Protein AF-A0A5J5WI98-F1 (afdb_monomer_lite)

pLDDT: mean 75.15, std 16.41, range [37.28, 93.19]

InterPro domains:
  IPR044968 Protein PUTATIVE RECOMBINATION INITIATION DEFECT 1 [PTHR36379] (16-159)

Foldseek 3Di:
DDDDDDDDDDPDDDDPPPPPPPPPQPADVVRDGVLAWQQDPVGDTDHVVNLLVQLLDLPRDVVVVVRSLVSLVVQCVDPVNLCSCQVPPLQPCLVSLLSSLQRDPDPVSLVSSLVSLLSSLLPHDPVSLVVSVVVLVCVVPVVPRPGDPSSVVSSVVSVVSSVVSVVVCVVVPD

Radius of gyration: 25.78 Å; chains: 1; bounding box: 76×73×72 Å

Sequence (174 aa):
MMFDDPQEPDISFAADHYPDQEQENIQCSQGHRTTLSIRTQQGGSIYLLCLSNLISNPRAPTLHVSYVLSQLSDALSQPLFLTSLLSFHPHFLISPLLHALSSFDDDPIAQQLIDIISALCASASDSVTADFIAQVAEKLSSGALAWSRRQLYMVSMCVLNLLIVVSVADLFGF

Secondary structure (DSSP, 8-state):
----PPPPP-------------------TT---TTSEEEPTTS-EEEHHHHHHHHT-TTS-HHHHHHHHHHHHHHHTSHHHHHHHHHH-TTTTHHHHHHHHHH---HHHHHHHHHHHHHHHHHS-HHHHHHHHHHHHHHHHT--S---HHHHHHHHHHHHHHHHHHHHHHHHT-

Organism: Gossypium barbadense (NCBI:txid3634)

Structure (mmCIF, N/CA/C/O backbone):
data_AF-A0A5J5WI98-F1
#
_entry.id   AF-A0A5J5WI98-F1
#
loop_
_atom_site.group_PDB
_atom_site.id
_atom_site.type_symbol
_atom_site.label_atom_id
_atom_site.label_alt_id
_atom_site.label_comp_id
_atom_site.label_asym_id
_atom_site.label_entity_id
_atom_site.label_seq_id
_atom_site.pdbx_P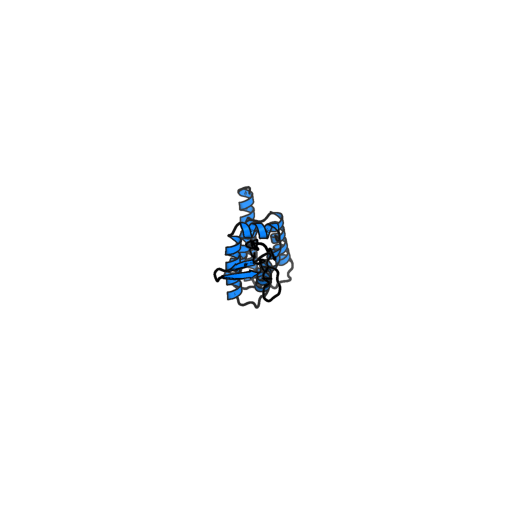DB_ins_code
_atom_site.Cartn_x
_atom_site.Cartn_y
_atom_site.Cartn_z
_atom_site.occupancy
_atom_site.B_iso_or_equiv
_atom_site.auth_seq_id
_atom_site.auth_comp_id
_atom_site.auth_asym_id
_atom_site.auth_atom_id
_atom_site.pdbx_PDB_model_num
ATOM 1 N N . MET A 1 1 ? -57.436 -52.682 54.736 1.00 43.84 1 MET A N 1
ATOM 2 C CA . MET A 1 1 ? -56.071 -52.149 54.914 1.00 43.84 1 MET A CA 1
ATOM 3 C C . MET A 1 1 ? -55.450 -52.032 53.543 1.00 43.84 1 MET A C 1
ATOM 5 O O . MET A 1 1 ? -55.465 -53.037 52.849 1.00 43.84 1 MET A O 1
ATOM 9 N N . MET A 1 2 ? -55.016 -50.824 53.182 1.00 40.19 2 MET A N 1
ATOM 10 C CA . MET A 1 2 ? -53.846 -50.441 52.371 1.00 40.19 2 MET A CA 1
ATOM 11 C C . MET A 1 2 ? -54.045 -48.943 52.079 1.00 40.19 2 MET A C 1
ATOM 13 O O . MET A 1 2 ? -55.002 -48.559 51.411 1.00 40.19 2 MET A O 1
ATOM 17 N N . PHE A 1 3 ? -53.234 -48.124 52.746 1.00 43.03 3 PHE A N 1
ATOM 18 C CA . PHE A 1 3 ? -52.993 -46.717 52.431 1.00 43.03 3 PHE A CA 1
ATOM 19 C C . PHE A 1 3 ? -52.096 -46.673 51.195 1.00 43.03 3 PHE A C 1
ATOM 21 O O . PHE A 1 3 ? -51.267 -47.566 51.093 1.00 43.03 3 PHE A O 1
ATOM 28 N N . ASP A 1 4 ? -52.223 -45.665 50.330 1.00 40.78 4 ASP A N 1
ATOM 29 C CA . ASP A 1 4 ? -51.066 -45.033 49.683 1.00 40.78 4 ASP A CA 1
ATOM 30 C C . ASP A 1 4 ? -51.453 -43.700 49.012 1.00 40.78 4 ASP A C 1
ATOM 32 O O . ASP A 1 4 ? -52.617 -43.433 48.711 1.00 40.78 4 ASP A O 1
ATOM 36 N N . ASP A 1 5 ? -50.427 -42.865 48.914 1.00 45.94 5 ASP A N 1
ATOM 37 C CA . ASP A 1 5 ? -50.323 -41.403 48.925 1.00 45.94 5 ASP A CA 1
ATOM 38 C C . ASP A 1 5 ? -50.653 -40.698 47.576 1.00 45.94 5 ASP A C 1
ATOM 40 O O . ASP A 1 5 ? -50.578 -41.334 46.520 1.00 45.94 5 ASP A O 1
ATOM 44 N N . PRO A 1 6 ? -51.011 -39.392 47.548 1.00 48.59 6 PRO A N 1
ATOM 45 C CA . PRO A 1 6 ? -51.227 -38.640 46.311 1.00 48.59 6 PRO A CA 1
ATOM 46 C C . PRO A 1 6 ? -49.902 -38.169 45.682 1.00 48.59 6 PRO A C 1
ATOM 48 O O . PRO A 1 6 ? -49.187 -37.348 46.242 1.00 48.59 6 PRO A O 1
ATOM 51 N N . GLN A 1 7 ? -49.617 -38.643 44.469 1.00 44.53 7 GLN A N 1
ATOM 52 C CA . GLN A 1 7 ? -48.422 -38.302 43.690 1.00 44.53 7 GLN A CA 1
ATOM 53 C C . GLN A 1 7 ? -48.353 -36.799 43.337 1.00 44.53 7 GLN A C 1
ATOM 55 O O . GLN A 1 7 ? -49.235 -36.269 42.656 1.00 44.53 7 GLN A O 1
ATOM 60 N N . GLU A 1 8 ? -47.290 -36.126 43.792 1.00 47.25 8 GLU A N 1
ATOM 61 C CA . GLU A 1 8 ? -46.953 -34.736 43.459 1.00 47.25 8 GLU A CA 1
ATOM 62 C C . GLU A 1 8 ? -46.625 -34.551 41.960 1.00 47.25 8 GLU A C 1
ATOM 64 O O . GLU A 1 8 ? -46.101 -35.470 41.321 1.00 47.25 8 GLU A O 1
ATOM 69 N N . PRO A 1 9 ? -46.898 -33.370 41.368 1.00 42.50 9 PRO A N 1
ATOM 70 C CA . PRO A 1 9 ? -46.454 -33.045 40.019 1.00 42.50 9 PRO A CA 1
ATOM 71 C C . PRO A 1 9 ? -44.958 -32.699 40.007 1.00 42.50 9 PRO A C 1
ATOM 73 O O . PRO A 1 9 ? -44.516 -31.747 40.649 1.00 42.50 9 PRO A O 1
ATOM 76 N N . ASP A 1 10 ? -44.196 -33.465 39.231 1.00 39.41 10 ASP A N 1
ATOM 77 C CA . ASP A 1 10 ? -42.766 -33.279 38.986 1.00 39.41 10 ASP A CA 1
ATOM 78 C C . ASP A 1 10 ? -42.528 -31.945 38.251 1.00 39.41 10 ASP A C 1
ATOM 80 O O . ASP A 1 10 ? -42.860 -31.776 37.073 1.00 39.41 10 ASP A O 1
ATOM 84 N N . ILE A 1 11 ? -42.004 -30.953 38.972 1.00 46.22 11 ILE A N 1
ATOM 85 C CA . ILE A 1 11 ? -41.580 -29.665 38.420 1.00 46.22 11 ILE A CA 1
ATOM 86 C C . ILE A 1 11 ? -40.232 -29.913 37.736 1.00 46.22 11 ILE A C 1
ATOM 88 O O . ILE A 1 11 ? -39.172 -29.807 38.352 1.00 46.22 11 ILE A O 1
ATOM 92 N N . SER A 1 12 ? -40.265 -30.270 36.451 1.00 39.66 12 SER A N 1
ATOM 93 C CA . SER A 1 12 ? -39.057 -30.405 35.640 1.00 39.66 12 SER A CA 1
ATOM 94 C C . SER A 1 12 ? -38.405 -29.032 35.453 1.00 39.66 12 SER A C 1
ATOM 96 O O . SER A 1 12 ? -38.909 -28.179 34.717 1.00 39.66 12 SER A O 1
ATOM 98 N N . PHE A 1 13 ? -37.292 -28.825 36.153 1.00 40.19 13 PHE A N 1
ATOM 99 C CA . PHE A 1 13 ? -36.435 -27.652 36.060 1.00 40.19 13 PHE A CA 1
ATOM 100 C C . PHE A 1 13 ? -35.933 -27.433 34.628 1.00 40.19 13 PHE A C 1
ATOM 102 O O . PHE A 1 13 ? -35.540 -28.366 33.929 1.00 40.19 13 PHE A O 1
ATOM 109 N N . ALA A 1 14 ? -35.935 -26.162 34.230 1.00 47.38 14 ALA A N 1
ATOM 110 C CA . ALA A 1 14 ? -35.380 -25.657 32.991 1.00 47.38 14 ALA A CA 1
ATOM 111 C C . ALA A 1 14 ? -33.942 -26.143 32.758 1.00 47.38 14 ALA A C 1
ATOM 113 O O . ALA A 1 14 ? -33.057 -25.946 33.591 1.00 47.38 14 ALA A O 1
ATOM 114 N N . ALA A 1 15 ? -33.708 -26.694 31.575 1.00 41.16 15 ALA A N 1
ATOM 115 C CA . ALA A 1 15 ? -32.413 -26.639 30.926 1.00 41.16 15 ALA A CA 1
ATOM 116 C C . ALA A 1 15 ? -32.650 -25.970 29.574 1.00 41.16 15 ALA A C 1
ATOM 118 O O . ALA A 1 15 ? -32.914 -26.639 28.574 1.00 41.16 15 ALA A O 1
ATOM 119 N N . ASP A 1 16 ? -32.622 -24.635 29.574 1.00 38.84 16 ASP A N 1
ATOM 120 C CA . ASP A 1 16 ? -32.387 -23.868 28.358 1.00 38.84 16 ASP A CA 1
ATOM 121 C C . ASP A 1 16 ? -31.104 -24.419 27.731 1.00 38.84 16 ASP A C 1
ATOM 123 O O . ASP A 1 16 ? -29.997 -24.194 28.225 1.00 38.84 16 ASP A O 1
ATOM 127 N N . HIS A 1 17 ? -31.267 -25.201 26.666 1.00 39.22 17 HIS A N 1
ATOM 128 C CA . HIS A 1 17 ? -30.198 -25.507 25.732 1.00 39.22 17 HIS A CA 1
ATOM 129 C C . HIS A 1 17 ? -29.762 -24.169 25.126 1.00 39.22 17 HIS A C 1
ATOM 131 O O . HIS A 1 17 ? -30.309 -23.717 24.122 1.00 39.22 17 HIS A O 1
ATOM 137 N N . TYR A 1 18 ? -28.785 -23.516 25.752 1.00 40.75 18 TYR A N 1
ATOM 138 C CA . TYR A 1 18 ? -27.891 -22.633 25.022 1.00 40.75 18 TYR A CA 1
ATOM 139 C C . TYR A 1 18 ? -27.256 -23.508 23.940 1.00 40.75 18 TYR A C 1
ATOM 141 O O . TYR A 1 18 ? -26.583 -24.477 24.298 1.00 40.75 18 TYR A O 1
ATOM 149 N N . PRO A 1 19 ? -27.479 -23.252 22.640 1.00 38.38 19 PRO A N 1
ATOM 150 C C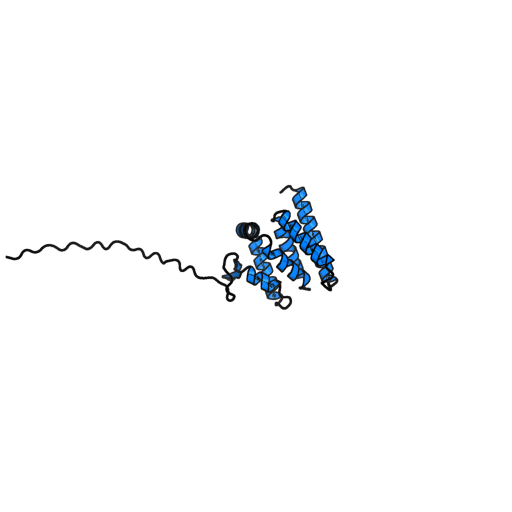A . PRO A 1 19 ? -26.628 -23.878 21.655 1.00 38.38 19 PRO A CA 1
ATOM 151 C C . PRO A 1 19 ? -25.224 -23.362 21.957 1.00 38.38 19 PRO A C 1
ATOM 153 O O . PRO A 1 19 ? -24.975 -22.153 21.890 1.00 38.38 19 PRO A O 1
ATOM 156 N N . ASP A 1 20 ? -24.339 -24.274 22.365 1.00 37.28 20 ASP A N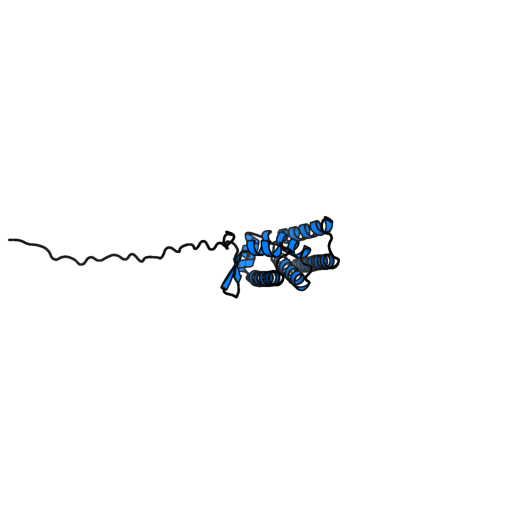 1
ATOM 157 C CA . ASP A 1 20 ? -22.903 -24.075 22.264 1.00 37.28 20 ASP A CA 1
ATOM 158 C C . ASP A 1 20 ? -22.668 -23.432 20.901 1.00 37.28 20 ASP A C 1
ATOM 160 O O . ASP A 1 20 ? -23.040 -23.987 19.864 1.00 37.28 20 ASP A O 1
ATOM 164 N N . GLN A 1 21 ? -22.153 -22.204 20.912 1.00 40.91 21 GLN A N 1
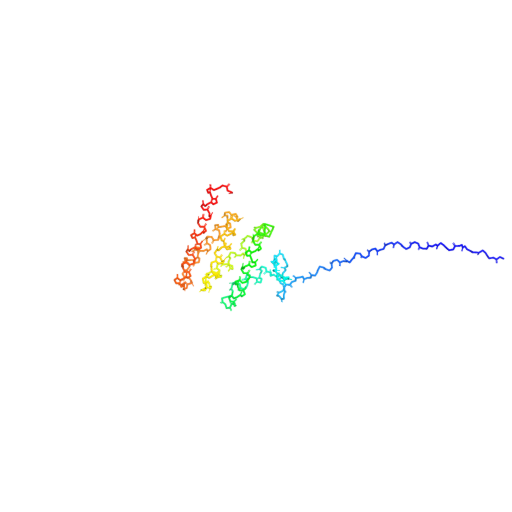ATOM 165 C CA . GLN A 1 21 ? -21.673 -21.558 19.708 1.00 40.91 21 GLN A CA 1
ATOM 166 C C . GLN A 1 21 ? -20.565 -22.466 19.189 1.00 40.91 21 GLN A C 1
ATOM 168 O O . GLN A 1 21 ? -19.429 -22.381 19.654 1.00 40.91 21 GLN A O 1
ATOM 173 N N . GLU A 1 22 ? -20.911 -23.369 18.267 1.00 38.56 22 GLU A N 1
ATOM 174 C CA . GLU A 1 22 ? -19.957 -24.006 17.381 1.00 38.56 22 GLU A CA 1
ATOM 175 C C . GLU A 1 22 ? -19.135 -22.861 16.828 1.00 38.56 22 GLU A C 1
ATOM 177 O O . GLU A 1 22 ? -19.594 -22.037 16.034 1.00 38.56 22 GLU A O 1
ATOM 182 N N . GLN A 1 23 ? -17.929 -22.747 17.365 1.00 43.75 23 GLN A N 1
ATOM 183 C CA . GLN A 1 23 ? -16.925 -21.843 16.885 1.00 43.75 23 GLN A CA 1
ATOM 184 C C . GLN A 1 23 ? -16.539 -22.412 15.532 1.00 43.75 23 GLN A C 1
ATOM 186 O O . GLN A 1 23 ? -15.589 -23.188 15.426 1.00 43.75 23 GLN A O 1
ATOM 191 N N . GLU A 1 24 ? -17.368 -22.108 14.525 1.00 43.12 24 GLU A N 1
ATOM 192 C CA . GLU A 1 24 ? -17.136 -22.465 13.145 1.00 43.12 24 GLU A CA 1
ATOM 193 C C . GLU A 1 24 ? -15.686 -22.098 12.899 1.00 43.12 24 GLU A C 1
ATOM 195 O O . GLU A 1 24 ? -15.240 -20.963 13.110 1.00 43.12 24 GLU A O 1
ATOM 200 N N . ASN A 1 25 ? -14.906 -23.115 12.573 1.00 49.75 25 ASN A N 1
ATOM 201 C CA . ASN A 1 25 ? -13.525 -22.948 12.219 1.00 49.75 25 ASN A CA 1
ATOM 202 C C . ASN A 1 25 ? -13.532 -22.250 10.853 1.00 49.75 25 ASN A C 1
ATOM 204 O O . ASN A 1 25 ? -13.403 -22.907 9.824 1.00 49.75 25 ASN A O 1
ATOM 208 N N . ILE A 1 26 ? -13.787 -20.934 10.841 1.00 56.72 26 ILE A N 1
ATOM 209 C CA . ILE A 1 26 ? -13.933 -20.091 9.649 1.00 56.72 26 ILE A CA 1
ATOM 210 C C . ILE A 1 26 ? -12.527 -19.880 9.072 1.00 56.72 26 ILE A C 1
ATOM 212 O O . ILE A 1 26 ? -11.987 -18.782 9.015 1.00 56.72 26 ILE A O 1
ATOM 216 N N . GLN A 1 27 ? -11.855 -20.958 8.698 1.00 62.44 27 GLN A N 1
ATOM 217 C CA . GLN A 1 27 ? -10.610 -20.912 7.956 1.00 62.44 27 GLN A CA 1
ATOM 218 C C . GLN A 1 27 ? -10.941 -20.759 6.477 1.00 62.44 27 GLN A C 1
ATOM 220 O O . GLN A 1 27 ? -11.923 -21.315 5.984 1.00 62.44 27 GLN A O 1
ATOM 225 N N . CYS A 1 28 ? -10.109 -20.022 5.741 1.00 66.50 28 CYS A N 1
ATOM 226 C CA . CYS A 1 28 ? -10.182 -20.112 4.284 1.00 66.50 28 CYS A CA 1
ATOM 227 C C . CYS A 1 28 ? -9.905 -21.552 3.834 1.00 66.50 28 CYS A C 1
ATOM 229 O O . CYS A 1 28 ? -9.330 -22.349 4.574 1.00 66.50 28 CYS A O 1
ATOM 231 N N . SER A 1 29 ? -10.185 -21.855 2.567 1.00 65.81 29 SER A N 1
ATOM 232 C CA . SER A 1 29 ? -9.814 -23.131 1.937 1.00 65.81 29 SER A CA 1
ATOM 233 C C . SER A 1 29 ? -8.308 -23.458 1.989 1.00 65.81 29 SER A C 1
ATOM 235 O O . SER A 1 29 ? -7.921 -24.573 1.657 1.00 65.81 29 SER A O 1
ATOM 237 N N . GLN A 1 30 ? -7.466 -22.509 2.418 1.00 61.22 30 GLN A N 1
ATOM 238 C CA . GLN A 1 30 ? -6.022 -22.652 2.640 1.00 61.22 30 GLN A CA 1
ATOM 239 C C . GLN A 1 30 ? -5.632 -22.767 4.133 1.00 61.22 30 GLN A C 1
ATOM 241 O O . GLN A 1 30 ? -4.451 -22.738 4.462 1.00 61.22 30 GLN A O 1
ATOM 246 N N . GLY A 1 31 ? -6.590 -22.868 5.062 1.00 59.56 31 GLY A N 1
ATOM 247 C CA . GLY A 1 31 ? -6.321 -23.086 6.492 1.00 59.56 31 GLY A CA 1
ATOM 248 C C . GLY A 1 31 ? -5.905 -21.842 7.294 1.00 59.56 31 GLY A C 1
ATOM 249 O O . GLY A 1 31 ? -5.523 -21.956 8.458 1.00 59.56 31 GLY A O 1
ATOM 250 N N . HIS A 1 32 ? -5.961 -20.638 6.713 1.00 68.00 32 HIS A N 1
ATOM 251 C CA . HIS A 1 32 ? -5.589 -19.407 7.424 1.00 68.00 32 HIS A CA 1
ATOM 252 C C . HIS A 1 32 ? -6.638 -19.020 8.481 1.00 68.00 32 HIS A C 1
ATOM 254 O O . HIS A 1 32 ? -7.834 -18.993 8.186 1.00 68.00 32 HIS A O 1
ATOM 260 N N . ARG A 1 33 ? -6.181 -18.691 9.700 1.00 59.34 33 ARG A N 1
ATOM 261 C CA . ARG A 1 33 ? -7.027 -18.249 10.825 1.00 59.34 33 ARG A CA 1
ATOM 262 C C . ARG A 1 33 ? -7.658 -16.866 10.577 1.00 59.34 33 ARG A C 1
ATOM 264 O O . ARG A 1 33 ? -7.081 -16.016 9.906 1.00 59.34 33 ARG A O 1
ATOM 271 N N . THR A 1 34 ? -8.830 -16.643 11.175 1.00 63.75 34 THR A N 1
ATOM 272 C CA . THR A 1 34 ? -9.735 -15.480 11.031 1.00 63.75 34 THR A CA 1
ATOM 273 C C . THR A 1 34 ? -9.266 -14.147 11.607 1.00 63.75 34 THR A C 1
ATOM 275 O O . THR A 1 34 ? -10.017 -13.178 11.511 1.00 63.75 34 THR A O 1
ATOM 278 N N . THR A 1 35 ? -8.086 -14.053 12.227 1.00 61.97 35 THR A N 1
ATOM 279 C CA . THR A 1 35 ? -7.744 -12.885 13.062 1.00 61.97 35 THR A CA 1
ATOM 280 C C . THR A 1 35 ? -7.752 -11.560 12.297 1.00 61.97 35 THR A C 1
ATOM 282 O O . THR A 1 35 ? -8.014 -10.531 12.905 1.00 61.97 35 THR A O 1
ATOM 285 N N . LEU A 1 36 ? -7.564 -11.585 10.971 1.00 71.62 36 LEU A N 1
ATOM 286 C CA . LEU A 1 36 ? -7.772 -10.436 10.090 1.00 71.62 36 LEU A CA 1
ATOM 287 C C . LEU A 1 36 ? -8.486 -10.864 8.803 1.00 71.62 36 LEU A C 1
ATOM 289 O O . LEU A 1 36 ? -7.871 -11.390 7.867 1.00 71.62 36 LEU A O 1
ATOM 293 N N . SER A 1 37 ? -9.798 -10.632 8.764 1.00 82.44 37 SER A N 1
ATOM 294 C CA . SER A 1 37 ? -10.630 -10.848 7.580 1.00 82.44 37 SER A CA 1
ATOM 295 C C . SER A 1 37 ? -11.322 -9.555 7.159 1.00 82.44 37 SER A C 1
ATOM 297 O O . SER A 1 37 ? -11.867 -8.823 7.982 1.00 82.44 37 SER A O 1
ATOM 299 N N . ILE A 1 38 ? -11.284 -9.283 5.862 1.00 83.69 38 ILE A N 1
ATOM 300 C CA . ILE A 1 38 ? -11.997 -8.196 5.205 1.00 83.69 38 ILE A CA 1
ATOM 301 C C . ILE A 1 38 ? -13.343 -8.757 4.766 1.00 83.69 38 ILE A C 1
ATOM 303 O O . ILE A 1 38 ? -13.386 -9.706 3.983 1.00 83.69 38 ILE A O 1
ATOM 307 N N . ARG A 1 39 ? -14.446 -8.200 5.266 1.00 82.81 39 ARG A N 1
ATOM 308 C CA . ARG A 1 39 ? -15.782 -8.572 4.786 1.00 82.81 39 ARG A CA 1
ATOM 309 C C . ARG A 1 39 ? -16.016 -7.939 3.425 1.00 82.81 39 ARG A C 1
ATOM 311 O O . ARG A 1 39 ? -15.843 -6.734 3.276 1.00 82.81 39 ARG A O 1
ATOM 318 N N . THR A 1 40 ? -16.407 -8.748 2.450 1.00 81.81 40 THR A N 1
ATOM 319 C CA . THR A 1 40 ? -16.703 -8.255 1.111 1.00 81.81 40 THR A CA 1
ATOM 320 C C . THR A 1 40 ? -18.136 -7.764 1.023 1.00 81.81 40 THR A C 1
ATOM 322 O O . THR A 1 40 ? -19.040 -8.287 1.681 1.00 81.81 40 THR A O 1
ATOM 325 N N . GLN A 1 41 ? -18.371 -6.801 0.136 1.00 73.81 41 GLN A N 1
ATOM 326 C CA . GLN A 1 41 ? -19.719 -6.287 -0.137 1.00 73.81 41 GLN A CA 1
ATOM 327 C C . GLN A 1 41 ? -20.677 -7.363 -0.691 1.00 73.81 41 GLN A C 1
ATOM 329 O O . GLN A 1 41 ? -21.892 -7.212 -0.631 1.00 73.81 41 GLN A O 1
ATOM 334 N N . GLN A 1 42 ? -20.135 -8.469 -1.209 1.00 74.94 42 GLN A N 1
ATOM 335 C CA . GLN A 1 42 ? -20.885 -9.599 -1.769 1.00 74.94 42 GLN A CA 1
ATOM 336 C C . GLN A 1 42 ? -21.214 -10.683 -0.725 1.00 74.94 42 GLN A C 1
ATOM 338 O O . GLN A 1 42 ? -21.705 -11.748 -1.087 1.00 74.94 42 GLN A O 1
ATOM 343 N N . GLY A 1 43 ? -20.945 -10.433 0.562 1.00 72.88 43 GLY A N 1
ATOM 344 C CA . GLY A 1 43 ? -21.259 -11.365 1.650 1.00 72.88 43 GLY A CA 1
ATOM 345 C C . GLY A 1 43 ? -20.198 -12.442 1.901 1.00 72.88 43 GLY A C 1
ATOM 346 O O . GLY A 1 43 ? -20.492 -13.437 2.556 1.00 72.88 43 GLY A O 1
ATOM 347 N N . GLY A 1 44 ? -18.974 -12.258 1.399 1.00 81.25 44 GLY A N 1
ATOM 348 C CA . GLY A 1 44 ? -17.832 -13.142 1.647 1.00 81.25 44 GLY A CA 1
ATOM 349 C C . GLY A 1 44 ? -16.798 -12.533 2.594 1.00 81.25 44 GLY A C 1
ATOM 350 O O . GLY A 1 44 ? -16.961 -11.424 3.106 1.00 81.25 44 GLY A O 1
ATOM 351 N N . SER A 1 45 ? -15.695 -13.249 2.809 1.00 83.25 45 SER A N 1
ATOM 352 C CA . SER A 1 45 ? -14.539 -12.746 3.552 1.00 83.25 45 SER A CA 1
ATOM 353 C C . SER A 1 45 ? -13.234 -13.007 2.798 1.00 83.25 45 SER A C 1
ATOM 355 O O . SER A 1 45 ? -13.021 -14.071 2.216 1.00 83.25 45 SER A O 1
ATOM 357 N N . ILE A 1 46 ? -12.346 -12.015 2.799 1.00 85.94 46 ILE A N 1
ATOM 358 C CA . ILE A 1 46 ? -10.984 -12.121 2.279 1.00 85.94 46 ILE A CA 1
ATOM 359 C C . ILE A 1 46 ? -10.034 -12.061 3.468 1.00 85.94 46 ILE A C 1
ATOM 361 O O . ILE A 1 46 ? -9.980 -11.075 4.195 1.00 85.94 46 ILE A O 1
ATOM 365 N N . TYR A 1 47 ? -9.256 -13.115 3.665 1.00 87.19 47 TYR A N 1
ATOM 366 C CA . TYR A 1 47 ? -8.249 -13.159 4.720 1.00 87.19 47 TYR A CA 1
ATOM 367 C C . TYR A 1 47 ? -7.028 -12.360 4.290 1.00 87.19 47 TYR A C 1
ATOM 369 O O . TYR A 1 47 ? -6.600 -12.464 3.138 1.00 87.19 47 TYR A O 1
ATOM 377 N N . LEU A 1 48 ? -6.423 -11.620 5.217 1.00 86.44 48 LEU A N 1
ATOM 378 C CA . LEU A 1 48 ? -5.300 -10.743 4.885 1.00 86.44 48 LEU A CA 1
ATOM 379 C C . LEU A 1 48 ? -4.093 -11.512 4.313 1.00 86.44 48 LEU A C 1
ATOM 381 O O . LEU A 1 48 ? -3.391 -11.014 3.439 1.00 86.44 48 LEU A O 1
ATOM 385 N N . LEU A 1 49 ? -3.899 -12.765 4.732 1.00 86.56 49 LEU A N 1
ATOM 386 C CA . LEU A 1 49 ? -2.876 -13.650 4.168 1.00 86.56 49 LEU A CA 1
ATOM 387 C C . LEU A 1 49 ? -3.209 -14.116 2.741 1.00 86.56 49 LEU A C 1
ATOM 389 O O . LEU A 1 49 ? -2.323 -14.177 1.893 1.00 86.56 49 LEU A O 1
ATOM 393 N N . CYS A 1 50 ? -4.483 -14.381 2.440 1.00 87.50 50 CYS A N 1
ATOM 394 C CA . CYS A 1 50 ? -4.913 -14.678 1.070 1.00 87.50 50 CYS A CA 1
ATOM 395 C C . CYS A 1 50 ? -4.734 -13.462 0.157 1.00 87.50 50 CYS A C 1
ATOM 397 O O . CYS A 1 50 ? -4.267 -13.612 -0.969 1.00 87.50 50 CYS A O 1
ATOM 399 N N . LEU A 1 51 ? -5.060 -12.268 0.661 1.00 90.56 51 LEU A N 1
ATOM 400 C CA . LEU A 1 51 ? -4.801 -11.004 -0.022 1.00 90.56 51 LEU A CA 1
ATOM 401 C C . LEU A 1 51 ? -3.308 -10.843 -0.308 1.00 90.56 51 LEU A C 1
ATOM 403 O O . LEU A 1 51 ? -2.941 -10.634 -1.459 1.00 90.56 51 LEU A O 1
ATOM 407 N N . SER A 1 52 ? -2.462 -11.002 0.713 1.00 90.69 52 SER A N 1
ATOM 408 C CA . SER A 1 52 ? -1.003 -10.894 0.602 1.00 90.69 52 SER A CA 1
ATOM 409 C C . SER A 1 52 ? -0.443 -11.825 -0.478 1.00 90.69 52 SER A C 1
ATOM 411 O O . SER A 1 52 ? 0.301 -11.386 -1.356 1.00 90.69 52 SER A O 1
ATOM 413 N N . ASN A 1 53 ? -0.875 -13.089 -0.487 1.00 90.00 53 ASN A N 1
ATOM 414 C CA . ASN A 1 53 ? -0.457 -14.063 -1.493 1.00 90.00 53 ASN A CA 1
ATOM 415 C C . ASN A 1 53 ? -0.932 -13.696 -2.906 1.00 90.00 53 ASN A C 1
ATOM 417 O O . ASN A 1 53 ? -0.208 -13.928 -3.872 1.00 90.00 53 ASN A O 1
ATOM 421 N N . LEU A 1 54 ? -2.138 -13.136 -3.035 1.00 90.94 54 LEU A N 1
ATOM 422 C CA . LEU A 1 54 ? -2.687 -12.729 -4.326 1.00 90.94 54 LEU A CA 1
ATOM 423 C C . LEU A 1 54 ? -1.915 -11.540 -4.909 1.00 90.94 54 LEU A C 1
ATOM 425 O O . LEU A 1 54 ? -1.503 -11.602 -6.063 1.00 90.94 54 LEU A O 1
ATOM 429 N N . ILE A 1 55 ? -1.691 -10.487 -4.117 1.00 92.19 55 ILE A N 1
ATOM 430 C CA . ILE A 1 55 ? -0.979 -9.283 -4.577 1.00 92.19 55 ILE A CA 1
ATOM 431 C C . ILE A 1 55 ? 0.522 -9.528 -4.759 1.00 92.19 55 ILE A C 1
ATOM 433 O O . ILE A 1 55 ? 1.163 -8.856 -5.557 1.00 92.19 55 ILE A O 1
ATOM 437 N N . SER A 1 56 ? 1.082 -10.524 -4.069 1.00 89.88 56 SER A N 1
ATOM 438 C CA . SER A 1 56 ? 2.480 -10.922 -4.252 1.00 89.88 56 SER A CA 1
ATOM 439 C C . SER A 1 56 ? 2.696 -11.831 -5.469 1.00 89.88 56 SER A C 1
ATOM 441 O O . SER A 1 56 ? 3.826 -12.213 -5.758 1.00 89.88 56 SER A O 1
ATOM 443 N N . ASN A 1 57 ? 1.633 -12.226 -6.178 1.00 90.25 57 ASN A N 1
ATOM 444 C CA . ASN A 1 57 ? 1.736 -13.082 -7.352 1.00 90.25 57 ASN A CA 1
ATOM 445 C C . ASN A 1 57 ? 1.604 -12.249 -8.641 1.00 90.25 57 ASN A C 1
ATOM 447 O O . ASN A 1 57 ? 0.486 -11.897 -9.018 1.00 90.25 57 ASN A O 1
ATOM 451 N N . PRO A 1 58 ? 2.695 -12.018 -9.398 1.00 84.00 58 PRO A N 1
ATOM 452 C CA . PRO A 1 58 ? 2.649 -11.228 -10.634 1.00 84.00 58 PRO A CA 1
ATOM 453 C C . PRO A 1 58 ? 1.809 -11.866 -11.748 1.00 84.00 58 PRO A C 1
ATOM 455 O O . PRO A 1 58 ? 1.487 -11.215 -12.736 1.00 84.00 58 PRO A O 1
ATOM 458 N N . ARG A 1 59 ? 1.477 -13.158 -11.629 1.00 87.81 59 ARG A N 1
ATOM 459 C CA . ARG A 1 59 ? 0.623 -13.879 -12.583 1.00 87.81 59 ARG A CA 1
ATOM 460 C C . ARG A 1 59 ? -0.847 -13.885 -12.171 1.00 87.81 59 ARG A C 1
ATOM 462 O O . ARG A 1 59 ? -1.659 -14.500 -12.862 1.00 87.81 59 ARG A O 1
ATOM 469 N N . ALA A 1 60 ? -1.193 -13.270 -11.040 1.00 89.62 60 ALA A N 1
ATOM 470 C CA . ALA A 1 60 ? -2.577 -13.157 -10.618 1.00 89.62 60 ALA A CA 1
ATOM 471 C C . ALA A 1 60 ? -3.376 -12.325 -11.638 1.00 89.62 60 ALA A C 1
ATOM 473 O O . ALA A 1 60 ? -2.864 -11.327 -12.149 1.00 89.62 60 ALA A O 1
ATOM 474 N N . PRO A 1 61 ? -4.635 -12.693 -11.938 1.00 90.44 61 PRO A N 1
ATOM 475 C CA . PRO A 1 61 ? -5.465 -11.882 -12.817 1.00 90.44 61 PRO A CA 1
ATOM 476 C C . PRO A 1 61 ? -5.683 -10.487 -12.218 1.00 90.44 61 PRO A C 1
ATOM 478 O O . PRO A 1 61 ? -6.152 -10.359 -11.084 1.00 90.44 61 PRO A O 1
ATOM 481 N N . THR A 1 62 ? -5.389 -9.447 -12.999 1.00 90.31 62 THR A N 1
ATOM 482 C CA . THR A 1 62 ? -5.446 -8.037 -12.571 1.00 90.31 62 THR A CA 1
ATOM 483 C C . THR A 1 62 ? -6.822 -7.628 -12.048 1.00 90.31 62 THR A C 1
ATOM 485 O O . THR A 1 62 ? -6.911 -6.872 -11.085 1.00 90.31 62 THR A O 1
ATOM 488 N N . LEU A 1 63 ? -7.900 -8.202 -12.596 1.00 91.56 63 LEU A N 1
ATOM 489 C CA . LEU A 1 63 ? -9.268 -8.001 -12.107 1.00 91.56 63 LEU A CA 1
ATOM 490 C C . LEU A 1 63 ? -9.420 -8.390 -10.627 1.00 91.56 63 LEU A C 1
ATOM 492 O O . LEU A 1 63 ? -10.026 -7.652 -9.853 1.00 91.56 63 LEU A O 1
ATOM 496 N N . HIS A 1 64 ? -8.863 -9.535 -10.220 1.00 90.69 64 HIS A N 1
ATOM 497 C CA . HIS A 1 64 ? -8.932 -9.981 -8.828 1.00 90.69 64 HIS A CA 1
ATOM 498 C C . HIS A 1 64 ? -8.042 -9.132 -7.927 1.00 90.69 64 HIS A C 1
ATOM 500 O O . HIS A 1 64 ? -8.448 -8.810 -6.816 1.00 90.69 64 HIS A O 1
ATOM 506 N N . VAL A 1 65 ? -6.864 -8.737 -8.411 1.00 92.31 65 VAL A N 1
ATOM 507 C CA . VAL A 1 65 ? -5.959 -7.842 -7.680 1.00 92.31 65 VAL A CA 1
ATOM 508 C C . VAL A 1 65 ? -6.650 -6.507 -7.410 1.00 92.31 65 VAL A C 1
ATOM 510 O O . VAL A 1 65 ? -6.776 -6.122 -6.253 1.00 92.31 65 VAL A O 1
ATOM 513 N N . SER A 1 66 ? -7.193 -5.851 -8.440 1.00 92.88 66 SER A N 1
ATOM 514 C CA . SER A 1 66 ? -7.887 -4.570 -8.274 1.00 92.88 66 SER A CA 1
ATOM 515 C C . SER A 1 66 ? -9.121 -4.684 -7.377 1.00 92.88 66 SER A C 1
ATOM 517 O O . SER A 1 66 ? -9.341 -3.825 -6.522 1.00 92.88 66 SER A O 1
ATOM 519 N N . TYR A 1 67 ? -9.903 -5.759 -7.508 1.00 92.19 67 TYR A N 1
ATOM 520 C CA . TYR A 1 67 ? -11.052 -5.984 -6.632 1.00 92.19 67 TYR A CA 1
ATOM 521 C C . TYR A 1 67 ? -10.624 -6.100 -5.165 1.00 92.19 67 TYR A C 1
ATOM 523 O O . TYR A 1 67 ? -11.187 -5.441 -4.294 1.00 92.19 67 TYR A O 1
ATOM 531 N N . VAL A 1 68 ? -9.598 -6.905 -4.885 1.00 92.19 68 VAL A N 1
ATOM 532 C CA . VAL A 1 68 ? -9.110 -7.129 -3.523 1.00 92.19 68 VAL A CA 1
ATOM 533 C C . VAL A 1 68 ? -8.468 -5.867 -2.935 1.00 92.19 68 VAL A C 1
ATOM 535 O O . VAL A 1 68 ? -8.688 -5.583 -1.760 1.00 92.19 68 VAL A O 1
ATOM 538 N N . LEU A 1 69 ? -7.742 -5.078 -3.734 1.00 93.19 69 LEU A N 1
ATOM 539 C CA . LEU A 1 69 ? -7.226 -3.771 -3.312 1.00 93.19 69 LEU A CA 1
ATOM 540 C C . LEU A 1 69 ? -8.358 -2.791 -2.986 1.00 93.19 69 LEU A C 1
ATOM 542 O O . LEU A 1 69 ? -8.286 -2.096 -1.978 1.00 93.19 69 LEU A O 1
ATOM 546 N N . SER A 1 70 ? -9.440 -2.802 -3.766 1.00 93.00 70 SER A N 1
ATOM 547 C CA . SER A 1 70 ? -10.630 -1.992 -3.475 1.00 93.00 70 SER A CA 1
ATOM 548 C C . SER A 1 70 ? -11.279 -2.408 -2.149 1.00 93.00 70 SER A C 1
ATOM 550 O O . SER A 1 70 ? -11.562 -1.561 -1.310 1.00 93.00 70 SER A O 1
ATOM 552 N N . GLN A 1 71 ? -11.435 -3.717 -1.904 1.00 92.25 71 GLN A N 1
ATOM 553 C CA . GLN A 1 71 ? -11.954 -4.210 -0.620 1.00 92.25 71 GLN A CA 1
ATOM 554 C C . GLN A 1 71 ? -11.023 -3.865 0.558 1.00 92.25 71 GLN A C 1
ATOM 556 O O . GLN A 1 71 ? -11.498 -3.601 1.660 1.00 92.25 71 GLN A O 1
ATOM 561 N N . LEU A 1 72 ? -9.703 -3.852 0.345 1.00 91.81 72 LEU A N 1
ATOM 562 C CA . LEU A 1 72 ? -8.742 -3.410 1.356 1.00 91.81 72 LEU A CA 1
ATOM 563 C C . LEU A 1 72 ? -8.871 -1.912 1.638 1.00 91.81 72 LEU A C 1
ATOM 565 O O . LEU A 1 72 ? -8.898 -1.531 2.800 1.00 91.81 72 LEU A O 1
ATOM 569 N N . SER A 1 73 ? -8.988 -1.076 0.607 1.00 92.12 73 SER A N 1
ATOM 570 C CA . SER A 1 73 ? -9.201 0.367 0.760 1.00 92.12 73 SER A CA 1
ATOM 571 C C . SER A 1 73 ? -10.476 0.669 1.565 1.00 92.12 73 SER A C 1
ATOM 573 O O . SER A 1 73 ? -10.437 1.433 2.535 1.00 92.12 73 SER A O 1
ATOM 575 N N . ASP A 1 74 ? -11.574 -0.028 1.256 1.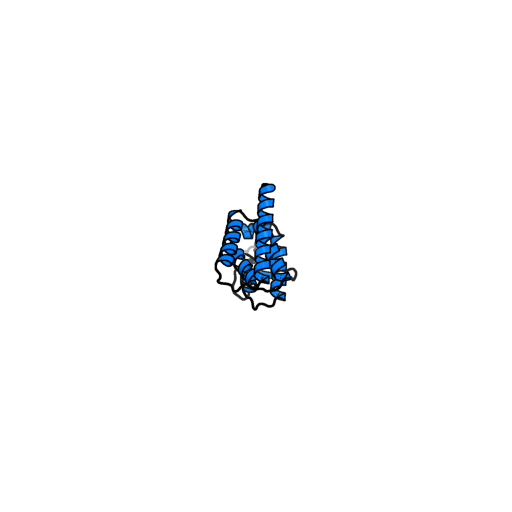00 91.00 74 ASP A N 1
ATOM 576 C CA . ASP A 1 74 ? -12.829 0.057 2.014 1.00 91.00 74 ASP A CA 1
ATOM 577 C C . ASP A 1 74 ? -12.644 -0.368 3.482 1.00 91.00 74 ASP A C 1
ATOM 579 O O . ASP A 1 74 ? -13.185 0.259 4.395 1.00 91.00 74 ASP A O 1
ATOM 583 N N . ALA A 1 75 ? -11.873 -1.430 3.735 1.00 89.94 75 ALA A N 1
ATOM 584 C CA . ALA A 1 75 ? -11.601 -1.915 5.086 1.00 89.94 75 ALA A CA 1
ATOM 585 C C . ALA A 1 75 ? -10.718 -0.949 5.889 1.00 89.94 75 ALA A C 1
ATOM 587 O O . ALA A 1 75 ? -10.982 -0.722 7.066 1.00 89.94 75 ALA A O 1
ATOM 588 N N . LEU A 1 76 ? -9.702 -0.346 5.266 1.00 89.31 76 LEU A N 1
ATOM 589 C CA . LEU A 1 76 ? -8.833 0.649 5.905 1.00 89.31 76 LEU A CA 1
ATOM 590 C C . LEU A 1 76 ? -9.577 1.947 6.232 1.00 89.31 76 LEU A C 1
ATOM 592 O O . LEU A 1 76 ? -9.237 2.617 7.202 1.00 89.31 76 LEU A O 1
ATOM 596 N N . SER A 1 77 ? -10.638 2.265 5.487 1.00 89.56 77 SER A N 1
ATOM 597 C CA . SER A 1 77 ? -11.536 3.381 5.812 1.00 89.56 77 SER A CA 1
ATOM 598 C C . SER A 1 77 ? -12.339 3.149 7.102 1.00 89.56 77 SER A C 1
ATOM 600 O O . SER A 1 77 ? -12.914 4.087 7.655 1.00 89.56 77 SER A O 1
ATOM 602 N N . GLN A 1 78 ? -12.392 1.911 7.610 1.00 89.12 78 GLN A N 1
ATOM 603 C CA . GLN A 1 78 ? -13.049 1.588 8.874 1.00 89.12 78 GLN A CA 1
ATOM 604 C C . GLN A 1 78 ? -12.052 1.725 10.036 1.00 89.12 78 GLN A C 1
ATOM 606 O O . GLN A 1 78 ? -11.095 0.948 10.117 1.00 89.12 78 GLN A O 1
ATOM 611 N N . PRO A 1 79 ? -12.291 2.632 11.002 1.00 85.75 79 PRO A N 1
ATOM 612 C CA . PRO A 1 79 ? -11.306 2.948 12.037 1.00 85.75 79 PRO A CA 1
ATOM 613 C C . PRO A 1 79 ? -10.959 1.737 12.910 1.00 85.75 79 PRO A C 1
ATOM 615 O O . PRO A 1 79 ? -9.797 1.525 13.229 1.00 85.75 79 PRO A O 1
ATOM 618 N N . LEU A 1 80 ? -11.937 0.885 13.241 1.00 86.94 80 LEU A N 1
ATOM 619 C CA . LEU A 1 80 ? -11.704 -0.307 14.067 1.00 86.94 80 LEU A CA 1
ATOM 620 C C . LEU A 1 80 ? -10.768 -1.319 13.396 1.00 86.94 80 LEU A C 1
ATOM 622 O O . LEU A 1 80 ? -9.905 -1.898 14.058 1.00 86.94 80 LEU A O 1
ATOM 626 N N . PHE A 1 81 ? -10.939 -1.534 12.090 1.00 86.88 81 PHE A N 1
ATOM 627 C CA . PHE A 1 81 ? -10.095 -2.452 11.332 1.00 86.88 81 PHE A CA 1
ATOM 628 C C . PHE A 1 81 ? -8.679 -1.896 11.207 1.00 86.88 81 PHE A C 1
ATOM 630 O O . PHE A 1 81 ? -7.718 -2.606 11.495 1.00 86.88 81 PHE A O 1
ATOM 637 N N . LEU A 1 82 ? -8.557 -0.618 10.846 1.00 86.88 82 LEU A N 1
ATOM 638 C CA . LEU A 1 82 ? -7.275 0.062 10.722 1.00 86.88 82 LEU A CA 1
ATOM 639 C C . LEU A 1 82 ? -6.503 0.068 12.051 1.00 86.88 82 LEU A C 1
ATOM 641 O O . LEU A 1 82 ? -5.340 -0.331 12.077 1.00 86.88 82 LEU A O 1
ATOM 645 N N . THR A 1 83 ? -7.143 0.430 13.167 1.00 86.88 83 THR A N 1
ATOM 646 C CA . THR A 1 83 ? -6.501 0.390 14.489 1.00 86.88 83 THR A CA 1
ATOM 647 C C . THR A 1 83 ? -6.048 -1.023 14.848 1.00 86.88 83 THR A C 1
ATOM 649 O O . THR A 1 83 ? -4.918 -1.191 15.290 1.00 86.88 83 THR A O 1
ATOM 652 N N . SER A 1 84 ? -6.882 -2.043 14.619 1.00 87.19 84 SER A N 1
ATOM 653 C CA . SER A 1 84 ? -6.521 -3.441 14.892 1.00 87.19 84 SER A CA 1
ATOM 654 C C . SER A 1 84 ? -5.341 -3.913 14.032 1.00 87.19 84 SER A C 1
ATOM 656 O O . SER A 1 84 ? -4.409 -4.548 14.529 1.00 87.19 84 SER A O 1
ATOM 658 N N . LEU A 1 85 ? -5.340 -3.563 12.745 1.00 86.88 85 LEU A N 1
ATOM 659 C CA . LEU A 1 85 ? -4.254 -3.884 11.829 1.00 86.88 85 LEU A CA 1
ATOM 660 C C . LEU A 1 85 ? -2.938 -3.249 12.287 1.00 86.88 85 LEU A C 1
ATOM 662 O O . LEU A 1 85 ? -1.929 -3.943 12.375 1.00 86.88 85 LEU A O 1
ATOM 666 N N . LEU A 1 86 ? -2.947 -1.956 12.608 1.00 85.94 86 LEU A N 1
ATOM 667 C CA . LEU A 1 86 ? -1.746 -1.230 13.016 1.00 85.94 86 LEU A CA 1
ATOM 668 C C . LEU A 1 86 ? -1.264 -1.625 14.418 1.00 85.94 86 LEU A C 1
ATOM 670 O O . LEU A 1 86 ? -0.061 -1.639 14.658 1.00 85.94 86 LEU A O 1
ATOM 674 N N . SER A 1 87 ? -2.163 -2.001 15.333 1.00 85.56 87 SER A N 1
ATOM 675 C CA . SER A 1 87 ? -1.782 -2.403 16.691 1.00 85.56 87 SER A CA 1
ATOM 676 C C . SER A 1 87 ? -1.193 -3.810 16.758 1.00 85.56 87 SER A C 1
ATOM 678 O O . SER A 1 87 ? -0.281 -4.057 17.543 1.00 85.56 87 SER A O 1
ATOM 680 N N . PHE A 1 88 ? -1.719 -4.749 15.968 1.00 83.62 88 PHE A N 1
ATOM 681 C CA . PHE A 1 88 ? -1.322 -6.160 16.044 1.00 83.62 88 PHE A CA 1
ATOM 682 C C . PHE A 1 88 ? -0.404 -6.594 14.899 1.00 83.62 88 PHE A C 1
ATOM 684 O O . PHE A 1 88 ? 0.371 -7.538 15.053 1.00 83.62 88 PHE A O 1
ATOM 691 N N . HIS A 1 89 ? -0.480 -5.922 13.750 1.00 85.62 89 HIS A N 1
ATOM 692 C CA . HIS A 1 89 ? 0.169 -6.340 12.508 1.00 85.62 89 HIS A CA 1
ATOM 693 C C . HIS A 1 89 ? 0.735 -5.164 11.674 1.00 85.62 89 HIS A C 1
ATOM 695 O O . HIS A 1 89 ? 0.572 -5.161 10.449 1.00 85.62 89 HIS A O 1
ATOM 701 N N . PRO A 1 90 ? 1.458 -4.197 12.280 1.00 81.31 90 PRO A N 1
ATOM 702 C CA . PRO A 1 90 ? 1.873 -2.954 11.615 1.00 81.31 90 PRO A CA 1
ATOM 703 C C . PRO A 1 90 ? 2.723 -3.170 10.355 1.00 81.31 90 PRO A C 1
ATOM 705 O O . PRO A 1 90 ? 2.597 -2.434 9.381 1.00 81.31 90 PRO A O 1
ATOM 708 N N . HIS A 1 91 ? 3.559 -4.212 10.338 1.00 83.44 91 HIS A N 1
ATOM 709 C CA . HIS A 1 91 ? 4.475 -4.481 9.224 1.00 83.44 91 HIS A CA 1
ATOM 710 C C . HIS A 1 91 ? 3.961 -5.529 8.228 1.00 83.44 91 HIS A C 1
ATOM 712 O O . HIS A 1 91 ? 4.643 -5.837 7.251 1.00 83.44 91 HIS A O 1
ATOM 718 N N . PHE A 1 92 ? 2.770 -6.097 8.448 1.00 86.25 92 PHE A N 1
ATOM 719 C CA . PHE A 1 92 ? 2.297 -7.253 7.681 1.00 86.25 92 PHE A CA 1
ATOM 720 C C . PHE A 1 92 ? 2.106 -6.950 6.188 1.00 86.25 92 PHE A C 1
ATOM 722 O O . PHE A 1 92 ? 2.453 -7.770 5.340 1.00 86.25 92 PHE A O 1
ATOM 729 N N . LEU A 1 93 ? 1.569 -5.771 5.862 1.00 86.19 93 LEU A N 1
ATOM 730 C CA . LEU A 1 93 ? 1.262 -5.384 4.481 1.00 86.19 93 LEU A CA 1
ATOM 731 C C . LEU A 1 93 ? 2.426 -4.709 3.751 1.00 86.19 93 LEU A C 1
ATOM 733 O O . LEU A 1 93 ? 2.363 -4.582 2.532 1.00 86.19 93 LEU A O 1
ATOM 737 N N . ILE A 1 94 ? 3.498 -4.328 4.452 1.00 84.81 94 ILE A N 1
ATOM 738 C CA . ILE A 1 94 ? 4.601 -3.555 3.864 1.00 84.81 94 ILE A CA 1
ATOM 739 C C . ILE A 1 94 ? 5.250 -4.321 2.707 1.00 84.81 94 ILE A C 1
ATOM 741 O O . ILE A 1 94 ? 5.274 -3.850 1.572 1.00 84.81 94 ILE A O 1
ATOM 745 N N . SER A 1 95 ? 5.731 -5.536 2.977 1.00 87.31 95 SER A N 1
ATOM 746 C CA . SER A 1 95 ? 6.430 -6.336 1.967 1.00 87.31 95 SER A CA 1
ATOM 747 C C . SER A 1 95 ? 5.523 -6.750 0.791 1.00 87.31 95 SER A C 1
ATOM 749 O O . SER A 1 95 ? 5.933 -6.547 -0.356 1.00 87.31 95 SER A O 1
ATOM 751 N N . PRO A 1 96 ? 4.283 -7.240 1.013 1.00 89.56 96 PRO A N 1
ATOM 752 C CA . PRO A 1 96 ? 3.356 -7.576 -0.071 1.00 89.56 96 PRO A CA 1
ATOM 753 C C . PRO A 1 96 ? 2.979 -6.390 -0.968 1.00 89.56 96 PRO A C 1
ATOM 755 O O . PRO A 1 96 ? 2.946 -6.541 -2.188 1.00 89.56 96 PRO A O 1
ATOM 758 N N . LEU A 1 97 ? 2.733 -5.204 -0.396 1.00 88.94 97 LEU A N 1
ATOM 759 C CA . LEU A 1 97 ? 2.390 -4.004 -1.170 1.00 88.94 97 LEU A CA 1
ATOM 760 C C . LEU A 1 97 ? 3.577 -3.519 -2.010 1.00 88.94 97 LEU A C 1
ATOM 762 O O . LEU A 1 97 ? 3.407 -3.185 -3.181 1.00 88.94 97 LEU A O 1
ATOM 766 N N . LEU A 1 98 ? 4.792 -3.544 -1.454 1.00 85.12 98 LEU A N 1
ATOM 767 C CA . LEU A 1 98 ? 6.009 -3.195 -2.194 1.00 85.12 98 LEU A CA 1
ATOM 768 C C . LEU A 1 98 ? 6.328 -4.198 -3.303 1.00 85.12 98 LEU A C 1
ATOM 770 O O . LEU A 1 98 ? 6.755 -3.818 -4.397 1.00 85.12 98 LEU A O 1
ATOM 774 N N . HIS A 1 99 ? 6.109 -5.486 -3.045 1.00 87.81 99 HIS A N 1
ATOM 775 C CA . HIS A 1 99 ? 6.250 -6.501 -4.077 1.00 87.81 99 HIS A CA 1
ATOM 776 C C . HIS A 1 99 ? 5.239 -6.282 -5.206 1.00 87.81 99 HIS A C 1
ATOM 778 O O . HIS A 1 99 ? 5.623 -6.273 -6.372 1.00 87.81 99 HIS A O 1
ATOM 784 N N . ALA A 1 100 ? 3.971 -6.033 -4.878 1.00 88.88 100 ALA A N 1
ATOM 785 C CA . ALA A 1 100 ? 2.940 -5.721 -5.863 1.00 88.88 100 ALA A CA 1
ATOM 786 C C . ALA A 1 100 ? 3.327 -4.488 -6.707 1.00 88.88 100 ALA A C 1
ATOM 788 O O . ALA A 1 100 ? 3.326 -4.554 -7.934 1.00 88.88 100 ALA A O 1
ATOM 789 N N . LEU A 1 101 ? 3.775 -3.404 -6.065 1.00 85.69 101 LEU A N 1
ATOM 790 C CA . LEU A 1 101 ? 4.161 -2.159 -6.741 1.00 85.69 101 LEU A CA 1
ATOM 791 C C . LEU A 1 101 ? 5.350 -2.341 -7.699 1.00 85.69 101 LEU A C 1
ATOM 793 O O . LEU A 1 101 ? 5.435 -1.677 -8.727 1.00 85.69 101 LEU A O 1
ATOM 797 N N . SER A 1 102 ? 6.268 -3.254 -7.374 1.00 83.19 102 SER A N 1
ATOM 798 C CA . SER A 1 102 ? 7.430 -3.571 -8.217 1.00 83.19 102 SER A CA 1
ATOM 799 C C . SER A 1 102 ? 7.163 -4.641 -9.282 1.00 83.19 102 SER A C 1
ATOM 801 O O . SER A 1 102 ? 8.025 -4.879 -10.128 1.00 83.19 102 SER A O 1
ATOM 803 N N . SER A 1 103 ? 5.998 -5.292 -9.262 1.00 84.75 103 SER A N 1
ATOM 804 C CA . SER A 1 103 ? 5.711 -6.458 -10.106 1.00 84.75 103 SER A CA 1
ATOM 805 C C . SER A 1 103 ? 4.584 -6.242 -11.116 1.00 84.75 103 SER A C 1
ATOM 807 O O . SER A 1 103 ? 4.670 -6.783 -12.219 1.00 84.75 103 SER A O 1
ATOM 809 N N . PHE A 1 104 ? 3.576 -5.426 -10.799 1.00 84.00 104 PHE A N 1
ATOM 810 C CA . PHE A 1 104 ? 2.537 -5.039 -11.754 1.00 84.00 104 PHE A CA 1
ATOM 811 C C . PHE A 1 104 ? 3.011 -3.875 -12.648 1.00 84.00 104 PHE A C 1
ATOM 813 O O . PHE A 1 104 ? 3.636 -2.932 -12.173 1.00 84.00 104 PHE A O 1
ATOM 820 N N . ASP A 1 105 ? 2.711 -3.940 -13.951 1.00 81.62 105 ASP A N 1
ATOM 821 C CA . ASP A 1 105 ? 2.944 -2.863 -14.946 1.00 81.62 105 ASP A CA 1
ATOM 822 C C . ASP A 1 105 ? 1.605 -2.230 -15.385 1.00 81.62 105 ASP A C 1
ATOM 824 O O . ASP A 1 105 ? 1.415 -1.862 -16.543 1.00 81.62 105 ASP A O 1
ATOM 828 N N . ASP A 1 106 ? 0.639 -2.191 -14.464 1.00 85.75 106 ASP A N 1
ATOM 829 C CA . ASP A 1 106 ? -0.722 -1.694 -14.666 1.00 85.75 106 ASP A CA 1
ATOM 830 C C . ASP A 1 106 ? -0.917 -0.400 -13.856 1.00 85.75 106 ASP A C 1
ATOM 832 O O . ASP A 1 106 ? -0.876 -0.413 -12.622 1.00 85.75 106 ASP A O 1
ATOM 836 N N . ASP A 1 107 ? -1.090 0.718 -14.570 1.00 83.81 107 ASP A N 1
ATOM 837 C CA . ASP A 1 107 ? -1.178 2.062 -13.988 1.00 83.81 107 ASP A CA 1
ATOM 838 C C . ASP A 1 107 ? -2.287 2.189 -12.916 1.00 83.81 107 ASP A C 1
ATOM 840 O O . ASP A 1 107 ? -1.986 2.671 -11.818 1.00 83.81 107 ASP A O 1
ATOM 844 N N . PRO A 1 108 ? -3.552 1.764 -13.148 1.00 88.88 108 PRO A N 1
ATOM 845 C CA . PRO A 1 108 ? -4.591 1.892 -12.128 1.00 88.88 108 PRO A CA 1
ATOM 846 C C . PRO A 1 108 ? -4.364 0.996 -10.905 1.00 88.88 108 PRO A C 1
ATOM 848 O O . PRO A 1 108 ? -4.668 1.429 -9.792 1.00 88.88 108 PRO A O 1
ATOM 851 N N . ILE A 1 109 ? -3.811 -0.213 -11.062 1.00 89.44 109 ILE A N 1
ATOM 852 C CA . ILE A 1 109 ? -3.448 -1.054 -9.906 1.00 89.44 109 ILE A CA 1
ATOM 853 C C . ILE A 1 109 ? -2.372 -0.371 -9.069 1.00 89.44 109 ILE A C 1
ATOM 855 O O . ILE A 1 109 ? -2.463 -0.329 -7.842 1.00 89.44 109 ILE A O 1
ATOM 859 N N . ALA A 1 110 ? -1.349 0.173 -9.713 1.00 87.69 110 ALA A N 1
ATOM 860 C CA . ALA A 1 110 ? -0.265 0.798 -8.987 1.00 87.69 110 ALA A CA 1
ATOM 861 C C . ALA A 1 110 ? -0.675 2.134 -8.349 1.00 87.69 110 ALA A C 1
ATOM 863 O O . ALA A 1 110 ? -0.216 2.420 -7.246 1.00 87.69 110 ALA A O 1
ATOM 864 N N . GLN A 1 111 ? -1.614 2.885 -8.935 1.00 87.31 111 GLN A N 1
ATOM 865 C CA . GLN A 1 111 ? -2.243 4.015 -8.243 1.00 87.31 111 GLN A CA 1
ATOM 866 C C . GLN A 1 111 ? -2.994 3.555 -6.982 1.00 87.31 111 GLN A C 1
ATOM 868 O O . GLN A 1 111 ? -2.771 4.118 -5.914 1.00 87.31 111 GLN A O 1
ATOM 873 N N . GLN A 1 112 ? -3.801 2.486 -7.064 1.00 91.50 112 GLN A N 1
ATOM 874 C CA . GLN A 1 112 ? -4.494 1.925 -5.891 1.00 91.50 112 GLN A CA 1
ATOM 875 C C . GLN A 1 112 ? -3.507 1.504 -4.793 1.00 91.50 112 GLN A C 1
ATOM 877 O O . GLN A 1 112 ? -3.754 1.741 -3.612 1.00 91.50 112 GLN A O 1
ATOM 882 N N . LEU A 1 113 ? -2.378 0.896 -5.169 1.00 90.44 113 LEU A N 1
ATOM 883 C CA . LEU A 1 113 ? -1.322 0.529 -4.224 1.00 90.44 113 LEU A CA 1
ATOM 884 C C . LEU A 1 113 ? -0.727 1.762 -3.541 1.00 90.44 113 LEU A C 1
ATOM 886 O O . LEU A 1 113 ? -0.587 1.752 -2.320 1.00 90.44 113 LEU A O 1
ATOM 890 N N . ILE A 1 114 ? -0.406 2.812 -4.303 1.00 87.19 114 ILE A N 1
ATOM 891 C CA . ILE A 1 114 ? 0.129 4.071 -3.768 1.00 87.19 114 ILE A CA 1
ATOM 892 C C . ILE A 1 114 ? -0.859 4.693 -2.780 1.00 87.19 114 ILE A C 1
ATOM 894 O O . ILE A 1 114 ? -0.460 5.025 -1.668 1.00 87.19 114 ILE A O 1
ATOM 898 N N . ASP A 1 115 ? -2.140 4.781 -3.139 1.00 89.12 115 ASP A N 1
ATOM 899 C CA . ASP A 1 115 ? -3.170 5.375 -2.283 1.00 89.12 115 ASP A CA 1
ATOM 900 C C . ASP A 1 115 ? -3.320 4.599 -0.960 1.00 89.12 115 ASP A C 1
ATOM 902 O O . ASP A 1 115 ? -3.389 5.195 0.117 1.00 89.12 115 ASP A O 1
ATOM 906 N N . ILE A 1 116 ? -3.297 3.261 -1.017 1.00 90.62 116 ILE A N 1
ATOM 907 C CA . ILE A 1 116 ? -3.352 2.387 0.167 1.00 90.62 116 ILE A CA 1
ATOM 908 C C . ILE A 1 116 ? -2.111 2.563 1.047 1.00 90.62 116 ILE A C 1
ATOM 910 O O . ILE A 1 116 ? -2.234 2.679 2.267 1.00 90.62 116 ILE A O 1
ATOM 914 N N . ILE A 1 117 ? -0.920 2.588 0.445 1.00 88.38 117 ILE A N 1
ATOM 915 C CA . ILE A 1 117 ? 0.345 2.808 1.154 1.00 88.38 117 ILE A CA 1
ATOM 916 C C . ILE A 1 117 ? 0.319 4.166 1.860 1.00 88.38 117 ILE A C 1
ATOM 918 O O . ILE A 1 117 ? 0.617 4.250 3.050 1.00 88.38 117 ILE A O 1
ATOM 922 N N . SER A 1 118 ? -0.076 5.223 1.149 1.00 85.88 118 SER A N 1
ATOM 923 C CA . SER A 1 118 ? -0.177 6.570 1.702 1.00 85.88 118 SER A CA 1
ATOM 924 C C . SER A 1 118 ? -1.177 6.641 2.856 1.00 85.88 118 SER A C 1
ATOM 926 O O . SER A 1 118 ? -0.857 7.233 3.883 1.00 85.88 118 SER A O 1
ATOM 928 N N . ALA A 1 119 ? -2.343 5.999 2.739 1.00 87.25 119 ALA A N 1
ATOM 929 C CA . ALA A 1 119 ? -3.339 5.951 3.811 1.00 87.25 119 ALA A CA 1
ATOM 930 C C . ALA A 1 119 ? -2.837 5.199 5.057 1.00 87.25 119 ALA A C 1
ATOM 932 O O . ALA A 1 119 ? -3.068 5.641 6.186 1.00 87.25 119 ALA A O 1
ATOM 933 N N . LEU A 1 120 ? -2.120 4.085 4.862 1.00 86.50 120 LEU A N 1
ATOM 934 C CA . LEU A 1 120 ? -1.501 3.331 5.952 1.00 86.50 120 LEU A CA 1
ATOM 935 C C . LEU A 1 120 ? -0.451 4.172 6.673 1.00 86.50 120 LEU A C 1
ATOM 937 O O . LEU A 1 120 ? -0.505 4.278 7.892 1.00 86.50 120 LEU A O 1
ATOM 941 N N . CYS A 1 121 ? 0.462 4.805 5.940 1.00 84.56 121 CYS A N 1
ATOM 942 C CA . CYS A 1 121 ? 1.514 5.626 6.533 1.00 84.56 121 CYS A CA 1
ATOM 943 C C . CYS A 1 121 ? 0.986 6.900 7.201 1.00 84.56 121 CYS A C 1
ATOM 945 O O . CYS A 1 121 ? 1.523 7.292 8.229 1.00 84.56 121 CYS A O 1
ATOM 947 N N . ALA A 1 122 ? -0.080 7.511 6.672 1.00 84.75 122 ALA A N 1
ATOM 948 C CA . ALA A 1 122 ? -0.745 8.648 7.313 1.00 84.75 122 ALA A CA 1
ATOM 949 C C . ALA A 1 122 ? -1.365 8.291 8.673 1.00 84.75 122 ALA A C 1
ATOM 951 O O . ALA A 1 122 ? -1.585 9.170 9.499 1.00 84.75 122 ALA A O 1
ATOM 952 N N . SER A 1 123 ? -1.688 7.012 8.882 1.00 84.19 123 SER A N 1
ATOM 953 C CA . SER A 1 123 ? -2.371 6.541 10.088 1.00 84.19 123 SER A CA 1
ATOM 954 C C . SER A 1 123 ? -1.474 5.719 11.021 1.00 84.19 123 SER A C 1
ATOM 956 O O . SER A 1 123 ? -1.885 5.392 12.134 1.00 84.19 123 SER A O 1
ATOM 958 N N . ALA A 1 124 ? -0.284 5.329 10.560 1.00 83.62 124 ALA A N 1
ATOM 959 C CA . ALA A 1 124 ? 0.679 4.527 11.303 1.00 83.62 124 ALA A CA 1
ATOM 960 C C . ALA A 1 124 ? 1.647 5.407 12.103 1.00 83.62 124 ALA A C 1
ATOM 962 O O . ALA A 1 124 ? 1.763 6.604 11.864 1.00 83.62 124 ALA A O 1
ATOM 963 N N . SER A 1 125 ? 2.371 4.802 13.045 1.00 82.25 125 SER A N 1
ATOM 964 C CA . SER A 1 125 ? 3.443 5.497 13.758 1.00 82.25 125 SER A CA 1
ATOM 965 C C . SER A 1 125 ? 4.641 5.769 12.847 1.00 82.25 125 SER A C 1
ATOM 967 O O . SER A 1 125 ? 4.925 4.990 11.931 1.00 82.25 125 SER A O 1
ATOM 969 N N . ASP A 1 126 ? 5.418 6.803 13.174 1.00 80.31 126 ASP A N 1
ATOM 970 C CA . ASP A 1 126 ? 6.623 7.198 12.431 1.00 80.31 126 ASP A CA 1
ATOM 971 C C . ASP A 1 126 ? 7.595 6.042 12.191 1.00 80.31 126 ASP A C 1
ATOM 973 O O . ASP A 1 126 ? 8.208 5.957 11.132 1.00 80.31 126 ASP A O 1
ATOM 977 N N . SER A 1 127 ? 7.706 5.107 13.140 1.00 80.50 127 SER A N 1
ATOM 978 C CA . SER A 1 127 ? 8.536 3.906 12.999 1.00 80.50 127 SER A CA 1
ATOM 979 C C . SER A 1 127 ? 8.101 3.008 11.837 1.00 80.50 127 SER A C 1
ATOM 981 O O . SER A 1 127 ? 8.939 2.542 11.072 1.00 80.50 127 SER A O 1
ATOM 983 N N . VAL A 1 128 ? 6.795 2.787 11.668 1.00 78.62 128 VAL A N 1
ATOM 984 C CA . VAL A 1 128 ? 6.239 1.937 10.605 1.00 78.62 128 VAL A CA 1
ATOM 985 C C . VAL A 1 128 ? 6.404 2.622 9.253 1.00 78.62 128 VAL A C 1
ATOM 987 O O . VAL A 1 128 ? 6.769 1.978 8.268 1.00 78.62 128 VAL A O 1
ATOM 990 N N . THR A 1 129 ? 6.190 3.936 9.215 1.00 81.31 129 THR A N 1
ATOM 991 C CA . THR A 1 129 ? 6.400 4.753 8.018 1.00 81.31 129 THR A CA 1
ATOM 992 C C . THR A 1 129 ? 7.880 4.810 7.630 1.00 81.31 129 THR A C 1
ATOM 994 O O . THR A 1 129 ? 8.212 4.637 6.457 1.00 81.31 129 THR A O 1
ATOM 997 N N . ALA A 1 130 ? 8.789 4.957 8.596 1.00 81.56 130 ALA A N 1
ATOM 998 C CA . ALA A 1 130 ? 10.231 4.918 8.370 1.00 81.56 130 ALA A CA 1
ATOM 999 C C . ALA A 1 130 ? 10.694 3.551 7.846 1.00 81.56 130 ALA A C 1
ATOM 1001 O O . ALA A 1 130 ? 11.464 3.501 6.887 1.00 81.56 130 ALA A O 1
ATOM 1002 N N . ASP A 1 131 ? 10.181 2.449 8.399 1.00 82.25 131 ASP A N 1
ATOM 1003 C CA . ASP A 1 131 ? 10.474 1.096 7.913 1.00 82.25 131 ASP A CA 1
ATOM 1004 C C . ASP A 1 131 ? 9.960 0.876 6.486 1.00 82.25 131 ASP A C 1
ATOM 1006 O O . ASP A 1 131 ? 10.625 0.225 5.675 1.00 82.25 131 ASP A O 1
ATOM 1010 N N . PHE A 1 132 ? 8.796 1.440 6.152 1.00 80.06 132 PHE A N 1
ATOM 1011 C CA . PHE A 1 132 ? 8.278 1.418 4.789 1.00 80.06 132 PHE A CA 1
ATOM 1012 C C . PHE A 1 132 ? 9.232 2.144 3.833 1.00 80.06 132 PHE A C 1
ATOM 1014 O O . PHE A 1 132 ? 9.652 1.575 2.824 1.00 80.06 132 PHE A O 1
ATOM 1021 N N . ILE A 1 133 ? 9.635 3.373 4.176 1.00 80.31 133 ILE A N 1
ATOM 1022 C CA . ILE A 1 133 ? 10.590 4.170 3.392 1.00 80.31 133 ILE A CA 1
ATOM 1023 C C . ILE A 1 133 ? 11.920 3.427 3.242 1.00 80.31 133 ILE A C 1
ATOM 1025 O O . ILE A 1 133 ? 12.466 3.373 2.139 1.00 80.31 133 ILE A O 1
ATOM 1029 N N . ALA A 1 134 ? 12.426 2.821 4.317 1.00 83.56 134 ALA A N 1
ATOM 1030 C CA . ALA A 1 134 ? 13.669 2.063 4.305 1.00 83.56 134 ALA A CA 1
ATOM 1031 C C . ALA A 1 134 ? 13.596 0.871 3.340 1.00 83.56 134 ALA A C 1
ATOM 1033 O O . ALA A 1 134 ? 14.498 0.698 2.522 1.00 83.56 134 ALA A O 1
ATOM 1034 N N . GLN A 1 135 ? 12.501 0.102 3.357 1.00 81.69 135 GLN A N 1
ATOM 1035 C CA . GLN A 1 135 ? 12.310 -1.016 2.427 1.00 81.69 135 GLN A CA 1
ATOM 1036 C C . GLN A 1 135 ? 12.167 -0.550 0.974 1.00 81.69 135 GLN A C 1
ATOM 1038 O O . GLN A 1 135 ? 12.702 -1.192 0.068 1.00 81.69 135 GLN A O 1
ATOM 1043 N N . VAL A 1 136 ? 11.496 0.578 0.722 1.00 77.62 136 VAL A N 1
ATOM 1044 C CA . VAL A 1 136 ? 11.430 1.171 -0.625 1.00 77.62 136 VAL A CA 1
ATOM 1045 C C . VAL A 1 136 ? 12.828 1.576 -1.096 1.00 77.62 136 VAL A C 1
ATOM 1047 O O . VAL A 1 136 ? 13.233 1.235 -2.208 1.00 77.62 136 VAL A O 1
ATOM 1050 N N . ALA A 1 137 ? 13.583 2.276 -0.247 1.00 78.56 137 ALA A N 1
ATOM 1051 C CA . ALA A 1 137 ? 14.931 2.744 -0.547 1.00 78.56 137 ALA A CA 1
ATOM 1052 C C . ALA A 1 137 ? 15.901 1.580 -0.786 1.00 78.56 137 ALA A C 1
ATOM 1054 O O . ALA A 1 137 ? 16.699 1.627 -1.725 1.00 78.56 137 ALA A O 1
ATOM 1055 N N . GLU A 1 138 ? 15.800 0.510 0.005 1.00 82.25 138 GLU A N 1
ATOM 1056 C CA . GLU A 1 138 ? 16.551 -0.728 -0.197 1.00 82.25 138 GLU A CA 1
ATOM 1057 C C . GLU A 1 138 ? 16.200 -1.363 -1.548 1.00 82.25 138 GLU A C 1
ATOM 1059 O O . GLU A 1 138 ? 17.096 -1.698 -2.322 1.00 82.25 138 GLU A O 1
ATOM 1064 N N . LYS A 1 139 ? 14.911 -1.468 -1.896 1.00 74.62 139 LYS A N 1
ATOM 1065 C CA . LYS A 1 139 ? 14.477 -2.024 -3.187 1.00 74.62 139 LYS A CA 1
ATOM 1066 C C . LYS A 1 139 ? 14.984 -1.211 -4.373 1.00 74.62 139 LYS A C 1
ATOM 1068 O O . LYS A 1 139 ? 15.454 -1.810 -5.343 1.00 74.62 139 LYS A O 1
ATOM 1073 N N . LEU A 1 140 ? 14.957 0.116 -4.282 1.00 70.94 140 LEU A N 1
ATOM 1074 C CA . LEU A 1 140 ? 15.521 1.008 -5.298 1.00 70.94 140 LEU A CA 1
ATOM 1075 C C . LEU A 1 140 ? 17.045 0.856 -5.416 1.00 70.94 140 LEU A C 1
ATOM 1077 O O . LEU A 1 140 ? 17.574 0.780 -6.523 1.00 70.94 140 LEU A O 1
ATOM 1081 N N . SER A 1 141 ? 17.743 0.764 -4.282 1.00 75.25 141 SER A N 1
ATOM 1082 C CA . SER A 1 141 ? 19.211 0.700 -4.221 1.00 75.25 141 SER A CA 1
ATOM 1083 C C . SER A 1 141 ? 19.775 -0.677 -4.567 1.00 75.25 141 SER A C 1
ATOM 1085 O O . SER A 1 141 ? 20.911 -0.781 -5.020 1.00 75.25 141 SER A O 1
ATOM 1087 N N . SER A 1 142 ? 18.991 -1.741 -4.374 1.00 71.56 142 SER A N 1
ATOM 1088 C CA . SER A 1 142 ? 19.443 -3.127 -4.528 1.00 71.56 142 SER A CA 1
ATOM 1089 C C . SER A 1 142 ? 19.871 -3.491 -5.950 1.00 71.56 142 SER A C 1
ATOM 1091 O O . SER A 1 142 ? 20.520 -4.518 -6.134 1.00 71.56 142 SER A O 1
ATOM 1093 N N . GLY A 1 143 ? 19.474 -2.712 -6.967 1.00 61.84 143 GLY A N 1
ATOM 1094 C CA . GLY A 1 143 ? 19.730 -3.018 -8.382 1.00 61.84 143 GLY A CA 1
ATOM 1095 C C . GLY A 1 143 ? 19.191 -4.384 -8.840 1.00 61.84 143 GLY A C 1
ATOM 1096 O O . GLY A 1 143 ? 19.409 -4.780 -9.981 1.00 61.84 143 GLY A O 1
ATOM 1097 N N . ALA A 1 144 ? 18.491 -5.110 -7.959 1.00 60.00 144 ALA A N 1
ATOM 1098 C CA . ALA A 1 144 ? 18.074 -6.497 -8.137 1.00 60.00 144 ALA A CA 1
ATOM 1099 C C . ALA A 1 144 ? 16.849 -6.627 -9.049 1.00 60.00 144 ALA A C 1
ATOM 1101 O O . ALA A 1 144 ? 16.503 -7.717 -9.498 1.00 60.00 144 ALA A O 1
ATOM 1102 N N . LEU A 1 145 ? 16.188 -5.506 -9.317 1.00 58.62 145 LEU A N 1
ATOM 1103 C CA . LEU A 1 145 ? 15.037 -5.40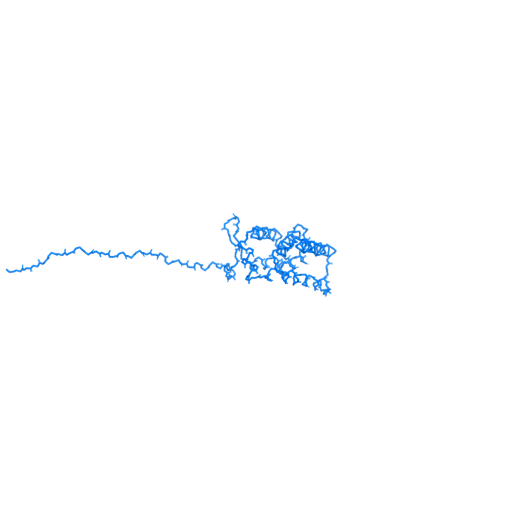2 -10.190 1.00 58.62 145 LEU A CA 1
ATOM 1104 C C . LEU A 1 145 ? 15.488 -4.680 -11.460 1.00 58.62 145 LEU A C 1
ATOM 1106 O O . LEU A 1 145 ? 15.986 -3.556 -11.411 1.00 58.62 145 LEU A O 1
ATOM 1110 N N . ALA A 1 146 ? 15.307 -5.322 -12.612 1.00 63.31 146 ALA A N 1
ATOM 1111 C CA . ALA A 1 146 ? 15.367 -4.651 -13.905 1.00 63.31 146 ALA A CA 1
ATOM 1112 C C . ALA A 1 146 ? 14.096 -3.801 -14.064 1.00 63.31 146 ALA A C 1
ATOM 1114 O O . ALA A 1 146 ? 13.201 -4.149 -14.831 1.00 63.31 146 ALA A O 1
ATOM 1115 N N . TRP A 1 147 ? 13.990 -2.737 -13.264 1.00 69.81 147 TRP A N 1
ATOM 1116 C CA . TRP A 1 147 ? 12.817 -1.876 -13.226 1.00 69.81 147 TRP A CA 1
ATOM 1117 C C . TRP A 1 147 ? 12.533 -1.321 -14.621 1.00 69.81 147 TRP A C 1
ATOM 1119 O O . TRP A 1 147 ? 13.413 -0.749 -15.276 1.00 69.81 147 TRP A O 1
ATOM 1129 N N . SER A 1 148 ? 11.287 -1.434 -15.072 1.00 72.56 148 SER A N 1
ATOM 1130 C CA . SER A 1 148 ? 10.850 -0.673 -16.236 1.00 72.56 148 SER A CA 1
ATOM 1131 C C . SER A 1 148 ? 10.873 0.828 -15.895 1.00 72.56 148 SER A C 1
ATOM 1133 O O . SER A 1 148 ? 10.758 1.226 -14.731 1.00 72.56 148 SER A O 1
ATOM 1135 N N . ARG A 1 149 ? 10.988 1.705 -16.907 1.00 75.94 149 ARG A N 1
ATOM 1136 C CA . ARG A 1 149 ? 10.869 3.162 -16.677 1.00 75.94 149 ARG A CA 1
ATOM 1137 C C . ARG A 1 149 ? 9.551 3.527 -15.995 1.00 75.94 149 ARG A C 1
ATOM 1139 O O . ARG A 1 149 ? 9.521 4.485 -15.231 1.00 75.94 149 ARG A O 1
ATOM 1146 N N . ARG A 1 150 ? 8.486 2.768 -16.273 1.00 75.06 150 ARG A N 1
ATOM 1147 C CA . ARG A 1 150 ? 7.183 2.953 -15.634 1.00 75.06 150 ARG A CA 1
ATOM 1148 C C . ARG A 1 150 ? 7.261 2.611 -14.159 1.00 75.06 150 ARG A C 1
ATOM 1150 O O . ARG A 1 150 ? 6.959 3.471 -13.348 1.00 75.06 150 ARG A O 1
ATOM 1157 N N . GLN A 1 151 ? 7.777 1.440 -13.801 1.00 73.12 151 GLN A N 1
ATOM 1158 C CA . GLN A 1 151 ? 7.887 1.028 -12.401 1.00 73.12 151 GLN A CA 1
ATOM 1159 C C . GLN A 1 151 ? 8.763 1.991 -11.578 1.00 73.12 151 GLN A C 1
ATOM 1161 O O . GLN A 1 151 ? 8.402 2.334 -10.454 1.00 73.12 151 GLN A O 1
ATOM 1166 N N . LEU A 1 152 ? 9.861 2.510 -12.150 1.00 76.06 152 LEU A N 1
ATOM 1167 C CA . LEU A 1 152 ? 10.653 3.572 -11.510 1.00 76.06 152 LEU A CA 1
ATOM 1168 C C . LEU A 1 152 ? 9.832 4.839 -11.279 1.00 76.06 152 LEU A C 1
ATOM 1170 O O . LEU A 1 152 ? 9.921 5.430 -10.205 1.00 76.06 152 LEU A O 1
ATOM 1174 N N . TYR A 1 153 ? 9.041 5.260 -12.268 1.00 78.31 153 TYR A N 1
ATOM 1175 C CA . TYR A 1 153 ? 8.160 6.412 -12.123 1.00 78.31 153 TYR A CA 1
ATOM 1176 C C . TYR A 1 153 ? 7.130 6.175 -11.014 1.00 78.31 153 TYR A C 1
ATOM 1178 O O . TYR A 1 153 ? 6.974 7.038 -10.158 1.00 78.31 153 TYR A O 1
ATOM 1186 N N . MET A 1 154 ? 6.508 4.995 -10.960 1.00 78.56 154 MET A N 1
ATOM 1187 C CA . MET A 1 154 ? 5.486 4.666 -9.958 1.00 78.56 154 MET A CA 1
ATOM 1188 C C . MET A 1 154 ? 6.053 4.657 -8.540 1.00 78.56 154 MET A C 1
ATOM 1190 O O . MET A 1 154 ? 5.476 5.264 -7.644 1.00 78.56 154 MET A O 1
ATOM 1194 N N . VAL A 1 155 ? 7.219 4.042 -8.331 1.00 75.06 155 VAL A N 1
ATOM 1195 C CA . VAL A 1 155 ? 7.875 4.061 -7.017 1.00 75.06 155 VAL A CA 1
ATOM 1196 C C . VAL A 1 155 ? 8.356 5.457 -6.653 1.00 75.06 155 VAL A C 1
ATOM 1198 O O . VAL A 1 155 ? 8.178 5.875 -5.513 1.00 75.06 155 VAL A O 1
ATOM 1201 N N . SER A 1 156 ? 8.895 6.216 -7.608 1.00 78.88 156 SER A N 1
ATOM 1202 C CA . SER A 1 156 ? 9.265 7.616 -7.364 1.00 78.88 156 SER A CA 1
ATOM 1203 C C . SER A 1 156 ? 8.047 8.446 -6.949 1.00 78.88 156 SER A C 1
ATOM 1205 O O . SER A 1 156 ? 8.136 9.254 -6.028 1.00 78.88 156 SER A O 1
ATOM 1207 N N . MET A 1 157 ? 6.897 8.216 -7.587 1.00 79.75 157 MET A N 1
ATOM 1208 C CA . MET A 1 157 ? 5.643 8.892 -7.267 1.00 79.75 157 MET A CA 1
ATOM 1209 C C . MET A 1 157 ? 5.105 8.458 -5.896 1.00 79.75 157 MET A C 1
ATOM 1211 O O . MET A 1 157 ? 4.671 9.302 -5.118 1.00 79.75 157 MET A O 1
ATOM 1215 N N . CYS A 1 158 ? 5.228 7.172 -5.551 1.00 78.31 158 CYS A N 1
ATOM 1216 C CA . CYS A 1 158 ? 4.914 6.643 -4.225 1.00 78.31 158 CYS A CA 1
ATOM 1217 C C . CYS A 1 158 ? 5.749 7.316 -3.128 1.00 78.31 158 CYS A C 1
ATOM 1219 O O . CYS A 1 158 ? 5.195 7.772 -2.133 1.00 78.31 158 CYS A O 1
ATOM 1221 N N . VAL A 1 159 ? 7.071 7.406 -3.313 1.00 77.81 159 VAL A N 1
ATOM 1222 C CA . VAL A 1 159 ? 7.977 8.056 -2.351 1.00 77.81 159 VAL A CA 1
ATOM 1223 C C . VAL A 1 159 ? 7.658 9.541 -2.233 1.00 77.81 159 VAL A C 1
ATOM 1225 O O . VAL A 1 159 ? 7.628 10.065 -1.126 1.00 77.81 159 VAL A O 1
ATOM 1228 N N . LEU A 1 160 ? 7.375 10.222 -3.347 1.00 79.62 160 LEU A N 1
ATOM 1229 C CA . LEU A 1 160 ? 7.001 11.634 -3.322 1.00 79.62 160 LEU A CA 1
ATOM 1230 C C . LEU A 1 160 ? 5.688 11.861 -2.562 1.00 79.62 160 LEU A C 1
ATOM 1232 O O . LEU A 1 160 ? 5.637 12.737 -1.704 1.00 79.62 160 LEU A O 1
ATOM 1236 N N . ASN A 1 161 ? 4.653 11.062 -2.832 1.00 79.62 161 ASN A N 1
ATOM 1237 C CA . ASN A 1 161 ? 3.392 11.130 -2.090 1.00 79.62 161 ASN A CA 1
ATOM 1238 C C . ASN A 1 161 ? 3.604 10.847 -0.606 1.00 79.62 161 ASN A C 1
ATOM 1240 O O . ASN A 1 161 ? 3.059 11.550 0.236 1.00 79.62 161 ASN A O 1
ATOM 1244 N N . LEU A 1 162 ? 4.436 9.862 -0.278 1.00 76.56 162 LEU A N 1
ATOM 1245 C CA . LEU A 1 162 ? 4.740 9.524 1.102 1.00 76.56 162 LEU A CA 1
ATOM 1246 C C . LEU A 1 162 ? 5.472 10.665 1.823 1.00 76.56 162 LEU A C 1
ATOM 1248 O O . LEU A 1 162 ? 5.100 11.015 2.937 1.00 76.56 162 LEU A O 1
ATOM 1252 N N . LEU A 1 163 ? 6.446 11.304 1.170 1.00 75.75 163 LEU A N 1
ATOM 1253 C CA . LEU A 1 163 ? 7.129 12.491 1.695 1.00 75.75 163 LEU A CA 1
ATOM 1254 C C . LEU A 1 163 ? 6.167 13.664 1.904 1.00 75.75 163 LEU A C 1
ATOM 1256 O O . LEU A 1 163 ? 6.296 14.375 2.897 1.00 75.75 163 LEU A O 1
ATOM 1260 N N . ILE A 1 164 ? 5.204 13.864 0.999 1.00 77.81 164 ILE A N 1
ATOM 1261 C CA . ILE A 1 164 ? 4.159 14.883 1.158 1.00 77.81 164 ILE A CA 1
ATOM 1262 C C . ILE A 1 164 ? 3.285 14.549 2.368 1.00 77.81 164 ILE A C 1
ATOM 1264 O O . ILE A 1 164 ? 3.068 15.419 3.202 1.00 77.81 164 ILE A O 1
ATOM 1268 N N . VAL A 1 165 ? 2.820 13.305 2.494 1.00 71.88 165 VAL A N 1
ATOM 1269 C CA . VAL A 1 165 ? 1.984 12.856 3.619 1.00 71.88 165 VAL A CA 1
ATOM 1270 C C . VAL A 1 165 ? 2.704 13.045 4.952 1.00 71.88 165 VAL A C 1
ATOM 1272 O O . VAL A 1 165 ? 2.123 13.630 5.859 1.00 71.88 165 VAL A O 1
ATOM 1275 N N . VAL A 1 166 ? 3.970 12.630 5.052 1.00 69.06 166 VAL A N 1
ATOM 1276 C CA . VAL A 1 166 ? 4.786 12.812 6.264 1.00 69.06 166 VAL A CA 1
ATOM 1277 C C . VAL A 1 166 ? 5.008 14.297 6.556 1.00 69.06 166 VAL A C 1
ATOM 1279 O O . VAL A 1 166 ? 4.735 14.745 7.661 1.00 69.06 166 VAL A O 1
ATOM 1282 N N . SER A 1 167 ? 5.382 15.098 5.552 1.00 69.69 167 SER A N 1
ATOM 1283 C CA . SER A 1 167 ? 5.602 16.543 5.740 1.00 69.69 167 SER A CA 1
ATOM 1284 C C . SER A 1 167 ? 4.330 17.285 6.159 1.00 69.69 167 SER A C 1
ATOM 1286 O O . SER A 1 167 ? 4.399 18.263 6.899 1.00 69.69 167 SER A O 1
ATOM 1288 N N . VAL A 1 168 ? 3.165 16.857 5.662 1.00 65.00 168 VAL A N 1
ATOM 1289 C CA . VAL A 1 168 ? 1.861 17.403 6.058 1.00 65.00 168 VAL A CA 1
ATOM 1290 C C . VAL A 1 168 ? 1.511 16.952 7.477 1.00 65.00 168 VAL A C 1
ATOM 1292 O O . VAL A 1 168 ? 1.095 17.790 8.270 1.00 65.00 168 VAL A O 1
ATOM 1295 N N . ALA A 1 169 ? 1.718 15.681 7.829 1.00 61.75 169 ALA A N 1
ATOM 1296 C CA . ALA A 1 169 ? 1.502 15.185 9.189 1.00 61.75 169 ALA A CA 1
ATOM 1297 C C . ALA A 1 169 ? 2.362 15.949 10.218 1.00 61.75 169 ALA A C 1
ATOM 1299 O O . ALA A 1 169 ? 1.823 16.442 11.209 1.00 61.75 169 ALA A O 1
ATOM 1300 N N . ASP A 1 170 ? 3.644 16.175 9.912 1.00 59.84 170 ASP A N 1
ATOM 1301 C CA . ASP A 1 170 ? 4.567 16.978 10.727 1.00 59.84 170 ASP A CA 1
ATOM 1302 C C . ASP A 1 170 ? 4.106 18.440 10.881 1.00 59.84 170 ASP A C 1
ATOM 1304 O O . ASP A 1 170 ? 4.255 19.042 11.946 1.00 59.84 170 ASP A O 1
ATOM 1308 N N . LEU A 1 171 ? 3.523 19.036 9.831 1.00 58.28 171 LEU A N 1
ATOM 1309 C CA . LEU A 1 171 ? 3.026 20.418 9.866 1.00 58.28 171 LEU A CA 1
ATOM 1310 C C . LEU A 1 171 ? 1.751 20.580 10.703 1.00 58.28 171 LEU A C 1
ATOM 1312 O O . LEU A 1 171 ? 1.516 21.658 11.253 1.00 58.28 171 LEU A O 1
ATOM 1316 N N . PHE A 1 172 ? 0.912 19.543 10.752 1.00 56.91 172 PHE A N 1
ATOM 1317 C CA . PHE A 1 172 ? -0.365 19.558 11.466 1.00 56.91 172 PHE A CA 1
ATOM 1318 C C . PHE A 1 172 ? -0.293 18.959 12.879 1.00 56.91 172 PHE A C 1
ATOM 1320 O O . PHE A 1 172 ? -1.270 19.086 13.614 1.00 56.91 172 PHE A O 1
ATOM 1327 N N . GLY A 1 173 ? 0.856 18.408 13.291 1.00 48.97 173 GLY A N 1
ATOM 1328 C CA . GLY A 1 173 ? 1.128 18.016 14.677 1.00 48.97 173 GLY A CA 1
ATOM 1329 C C . GLY A 1 173 ? 0.162 16.960 15.215 1.00 48.97 173 GLY A C 1
ATOM 1330 O O . GLY A 1 173 ? -0.435 17.171 16.274 1.00 48.97 173 GLY A O 1
ATOM 1331 N N . PHE A 1 174 ? -0.013 15.869 14.468 1.00 46.69 174 PHE A N 1
ATOM 1332 C CA . PHE A 1 174 ? -0.649 14.647 14.968 1.00 46.69 174 PHE A CA 1
ATOM 1333 C C . PHE A 1 174 ? 0.365 13.726 15.646 1.00 46.69 174 PHE A C 1
ATOM 1335 O O . PHE A 1 174 ? 1.529 13.710 15.196 1.00 46.69 174 PHE A O 1
#